Protein AF-A0A3A1XX43-F1 (afdb_monomer_lite)

Secondary structure (DSSP, 8-state):
-HHHHTT---------HHHHHHHHTTSS-EEE-TTTGGGGTT-SS-EEE-S-TT-HHHHHHHHTT--

pLDDT: mean 83.95, std 5.75, range [64.88, 92.38]

Radius of gyration: 11.61 Å; chains: 1; bounding box: 24×22×30 Å

Foldseek 3Di:
DLCVVVVHDDDDDDDDLVCCLVVQLVDQEAEEAPVSVVSNPPRPHHYDHDDDPPPSVRVNVVVVVVD

Structure (mmCIF, N/CA/C/O backbone):
data_AF-A0A3A1XX43-F1
#
_entry.id   AF-A0A3A1XX43-F1
#
loop_
_atom_site.group_PDB
_atom_site.id
_atom_site.type_symbol
_atom_site.label_atom_id
_atom_site.label_alt_id
_atom_site.label_comp_id
_atom_site.label_asym_id
_atom_site.label_entity_id
_atom_site.label_seq_id
_atom_site.pdbx_PDB_ins_code
_atom_site.Cartn_x
_atom_site.Cartn_y
_atom_site.Cartn_z
_atom_site.occupancy
_atom_site.B_iso_or_equiv
_atom_site.auth_seq_id
_atom_site.auth_comp_id
_atom_site.auth_asym_id
_atom_site.auth_atom_id
_atom_site.pdbx_PDB_model_num
ATOM 1 N N . ALA A 1 1 ? 11.579 -0.522 -12.409 1.00 64.88 1 ALA A N 1
ATOM 2 C CA . ALA A 1 1 ? 10.869 -0.234 -11.138 1.00 64.88 1 ALA A CA 1
ATOM 3 C C . ALA A 1 1 ? 9.518 -0.920 -11.238 1.00 64.88 1 ALA A C 1
ATOM 5 O O . ALA A 1 1 ? 8.969 -0.882 -12.328 1.00 64.88 1 ALA A O 1
ATOM 6 N N . ALA A 1 2 ? 9.012 -1.552 -10.171 1.00 72.81 2 ALA A N 1
ATOM 7 C CA . ALA A 1 2 ? 7.863 -2.473 -10.213 1.00 72.81 2 ALA A CA 1
ATOM 8 C C . ALA A 1 2 ? 6.704 -2.026 -11.129 1.00 72.81 2 ALA A C 1
ATOM 10 O O . ALA A 1 2 ? 6.289 -2.785 -11.997 1.00 72.81 2 ALA A O 1
ATOM 11 N N . ALA A 1 3 ? 6.258 -0.773 -11.006 1.00 75.50 3 ALA A N 1
ATOM 12 C CA . ALA A 1 3 ? 5.179 -0.216 -11.822 1.00 75.50 3 ALA A CA 1
ATOM 13 C C . ALA A 1 3 ? 5.530 -0.029 -13.312 1.00 75.50 3 ALA A C 1
ATOM 15 O O . ALA A 1 3 ? 4.708 -0.316 -14.174 1.00 75.50 3 ALA A O 1
ATOM 16 N N . ALA A 1 4 ? 6.762 0.384 -13.631 1.00 76.06 4 ALA A N 1
ATOM 17 C CA . ALA A 1 4 ? 7.216 0.539 -15.016 1.00 76.06 4 ALA A CA 1
ATOM 18 C C . ALA A 1 4 ? 7.291 -0.809 -15.748 1.00 76.06 4 ALA A C 1
ATOM 20 O O . ALA A 1 4 ? 6.971 -0.892 -16.930 1.00 76.06 4 ALA A O 1
ATOM 21 N N . ASP A 1 5 ? 7.674 -1.869 -15.035 1.00 73.44 5 ASP A N 1
ATOM 22 C CA . ASP A 1 5 ? 7.701 -3.231 -15.570 1.00 73.44 5 ASP A CA 1
ATOM 23 C C . ASP A 1 5 ? 6.282 -3.757 -15.870 1.00 73.44 5 ASP A C 1
ATOM 25 O O . ASP A 1 5 ? 6.115 -4.571 -16.774 1.00 73.44 5 ASP A O 1
ATOM 29 N N . LEU A 1 6 ? 5.269 -3.277 -15.137 1.00 76.38 6 LEU A N 1
ATOM 30 C CA . LEU A 1 6 ? 3.847 -3.560 -15.374 1.00 76.38 6 LEU A CA 1
ATOM 31 C C . LEU A 1 6 ? 3.209 -2.610 -16.406 1.00 76.38 6 LEU A C 1
ATOM 33 O O . LEU A 1 6 ? 2.040 -2.766 -16.745 1.00 76.38 6 LEU A O 1
ATOM 37 N N . GLY A 1 7 ? 3.954 -1.621 -16.915 1.00 79.25 7 GLY A N 1
ATOM 38 C CA . GLY A 1 7 ? 3.427 -0.601 -17.826 1.00 79.25 7 GLY A CA 1
ATOM 39 C C . GLY A 1 7 ? 2.429 0.366 -17.176 1.00 79.25 7 GLY A C 1
ATOM 40 O O . GLY A 1 7 ? 1.670 1.016 -17.892 1.00 79.25 7 GLY A O 1
ATOM 41 N N . LEU A 1 8 ? 2.418 0.460 -15.843 1.00 78.62 8 LEU A N 1
ATOM 42 C CA . LEU A 1 8 ? 1.539 1.349 -15.088 1.00 78.62 8 LEU A CA 1
ATOM 43 C C . LEU A 1 8 ? 2.147 2.756 -15.005 1.00 78.62 8 LEU A C 1
ATOM 45 O O . LEU A 1 8 ? 3.304 2.920 -14.606 1.00 78.62 8 LEU A O 1
ATOM 49 N N . ASP A 1 9 ? 1.351 3.771 -15.343 1.00 82.31 9 ASP A N 1
ATOM 50 C CA . ASP A 1 9 ? 1.705 5.176 -15.130 1.00 82.31 9 ASP A CA 1
ATOM 51 C C . ASP A 1 9 ? 1.347 5.571 -13.694 1.00 82.31 9 ASP A C 1
ATOM 53 O O . ASP A 1 9 ? 0.190 5.848 -13.377 1.00 82.31 9 ASP A O 1
ATOM 57 N N . VAL A 1 10 ? 2.334 5.510 -12.799 1.00 81.69 10 VAL A N 1
ATOM 58 C CA . VAL A 1 10 ? 2.139 5.779 -11.370 1.00 81.69 10 VAL A CA 1
ATOM 59 C C . VAL A 1 10 ? 2.979 6.959 -10.912 1.00 81.69 10 VAL A C 1
ATOM 61 O O . VAL A 1 10 ? 4.141 7.117 -11.291 1.00 81.69 10 VAL A O 1
ATOM 64 N N . THR A 1 11 ? 2.412 7.753 -10.008 1.00 83.06 11 THR A N 1
ATOM 65 C CA . THR A 1 11 ? 3.166 8.754 -9.252 1.00 83.06 11 THR A CA 1
ATOM 66 C C . THR A 1 11 ? 3.538 8.169 -7.898 1.00 83.06 11 THR A C 1
ATOM 68 O O . THR A 1 11 ? 2.671 7.855 -7.089 1.00 83.06 11 THR A O 1
ATOM 71 N N . VAL A 1 12 ? 4.837 8.014 -7.64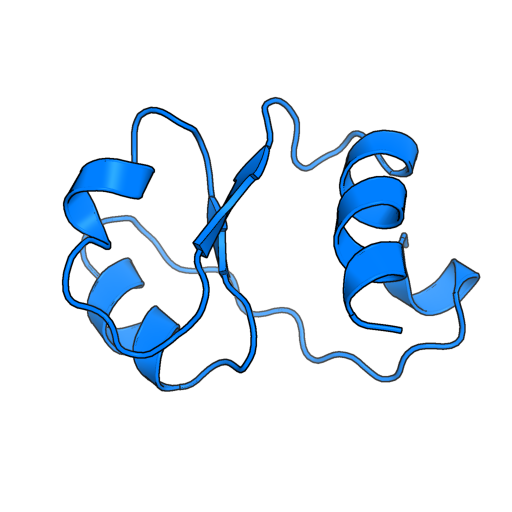1 1.00 84.12 12 VAL A N 1
ATOM 72 C CA . VAL A 1 12 ? 5.326 7.517 -6.350 1.00 84.12 12 VAL A CA 1
ATOM 73 C C . VAL A 1 12 ? 5.524 8.693 -5.402 1.00 84.12 12 VAL A C 1
ATOM 75 O O . VAL A 1 12 ? 6.360 9.562 -5.652 1.00 84.12 12 VAL A O 1
ATOM 78 N N . THR A 1 13 ? 4.791 8.687 -4.290 1.00 82.75 13 THR A N 1
ATOM 79 C CA . THR A 1 13 ? 4.933 9.675 -3.215 1.00 82.75 13 THR A CA 1
ATOM 80 C C . THR A 1 13 ? 5.451 8.992 -1.956 1.00 82.75 13 THR A C 1
ATOM 82 O O . THR A 1 13 ? 4.843 8.049 -1.459 1.00 82.75 13 THR A O 1
ATOM 85 N N . THR A 1 14 ? 6.562 9.481 -1.407 1.00 83.88 14 THR A N 1
ATOM 86 C CA . THR A 1 14 ? 7.092 9.019 -0.115 1.00 83.88 14 THR A CA 1
ATOM 87 C C . THR A 1 14 ? 6.722 10.005 0.986 1.00 83.88 14 THR A C 1
ATOM 89 O O . THR A 1 14 ? 6.912 11.209 0.816 1.00 83.88 14 THR A O 1
ATOM 92 N N . SER A 1 15 ? 6.236 9.512 2.124 1.00 79.88 15 SER A N 1
ATOM 93 C CA . SER A 1 15 ? 5.843 10.337 3.269 1.00 79.88 15 SER A CA 1
ATOM 94 C C . SER A 1 15 ? 6.339 9.708 4.570 1.00 79.88 15 SER A C 1
ATOM 96 O O . SER A 1 15 ? 6.413 8.485 4.678 1.00 79.88 15 SER A O 1
ATOM 98 N N . ASP A 1 16 ? 6.709 10.537 5.544 1.00 82.69 16 ASP A N 1
ATOM 99 C CA . ASP A 1 16 ? 7.051 10.087 6.893 1.00 82.69 16 ASP A CA 1
ATOM 100 C C . ASP A 1 16 ? 5.790 9.731 7.699 1.00 82.69 16 ASP A C 1
ATOM 102 O O . ASP A 1 16 ? 4.687 10.153 7.358 1.00 82.69 16 ASP A O 1
ATOM 106 N N . ALA A 1 17 ? 5.949 8.996 8.802 1.00 73.06 17 ALA A N 1
ATOM 107 C CA . ALA A 1 17 ? 4.828 8.516 9.614 1.00 73.06 17 ALA A CA 1
ATOM 108 C C . ALA A 1 17 ? 3.898 9.635 10.131 1.00 73.06 17 ALA A C 1
ATOM 110 O O . ALA A 1 17 ? 2.689 9.425 10.212 1.00 73.06 17 ALA A O 1
ATOM 111 N N . GLY A 1 18 ? 4.425 10.828 10.439 1.00 75.81 18 GLY A N 1
ATOM 112 C CA . GLY A 1 18 ? 3.619 11.949 10.936 1.00 75.81 18 GLY A CA 1
ATOM 113 C C . GLY A 1 18 ? 2.738 12.577 9.854 1.00 75.81 18 GLY A C 1
ATOM 114 O O . GLY A 1 18 ? 1.642 13.062 10.138 1.00 75.81 18 GLY A O 1
ATOM 115 N N . SER A 1 19 ? 3.196 12.519 8.606 1.00 79.25 19 SER A N 1
ATOM 116 C CA . SER A 1 19 ? 2.506 13.053 7.427 1.00 79.25 19 SER A CA 1
ATOM 117 C C . SER A 1 19 ? 1.705 11.984 6.668 1.00 79.25 19 SER A C 1
ATOM 119 O O . SER A 1 19 ? 0.830 12.316 5.862 1.00 79.25 19 SER A O 1
ATOM 121 N N . ALA A 1 20 ? 1.967 10.702 6.940 1.00 80.44 20 ALA A N 1
ATOM 122 C CA . ALA A 1 20 ? 1.480 9.565 6.166 1.00 80.44 20 ALA A CA 1
ATOM 123 C C . ALA A 1 20 ? -0.047 9.524 6.066 1.00 80.44 20 ALA A C 1
ATOM 125 O O . ALA A 1 20 ? -0.575 9.266 4.991 1.00 80.44 20 ALA A O 1
ATOM 126 N N . LYS A 1 21 ? -0.772 9.863 7.138 1.00 82.38 21 LYS A N 1
ATOM 127 C CA . LYS A 1 21 ? -2.244 9.881 7.127 1.00 82.38 21 LYS A CA 1
ATOM 128 C C . LYS A 1 21 ? -2.824 10.974 6.223 1.00 82.38 21 LYS A C 1
ATOM 130 O O . LYS A 1 21 ? -3.835 10.755 5.558 1.00 82.38 21 LYS A O 1
ATOM 135 N N . GLY A 1 22 ? -2.192 12.148 6.181 1.00 81.94 22 GLY A N 1
ATOM 136 C CA . GLY A 1 22 ? -2.602 13.244 5.298 1.00 81.94 22 GLY A CA 1
ATOM 137 C C . GLY A 1 22 ? -2.332 12.910 3.833 1.00 81.94 22 GLY A C 1
ATOM 138 O O . GLY A 1 22 ? -3.205 13.089 2.988 1.00 81.94 22 GLY A O 1
ATOM 139 N N . THR A 1 23 ? -1.155 12.345 3.564 1.00 82.19 23 THR A N 1
ATOM 140 C CA . THR A 1 23 ? -0.746 11.907 2.226 1.00 82.19 23 THR A CA 1
ATOM 141 C C . THR A 1 23 ? -1.572 10.718 1.736 1.00 82.19 23 THR A C 1
ATOM 143 O O . THR A 1 23 ? -1.952 10.692 0.570 1.00 82.19 23 THR A O 1
ATOM 146 N N . ALA A 1 24 ? -1.914 9.768 2.611 1.00 82.25 24 ALA A N 1
ATOM 147 C CA . ALA A 1 24 ? -2.693 8.577 2.273 1.00 82.25 24 ALA A CA 1
ATOM 148 C C . ALA A 1 24 ? -3.998 8.929 1.555 1.00 82.25 24 ALA A C 1
ATOM 150 O O . ALA A 1 24 ? -4.258 8.412 0.477 1.00 82.25 24 ALA A O 1
ATOM 151 N N . ASN A 1 25 ? -4.755 9.893 2.089 1.00 82.44 25 ASN A N 1
ATOM 152 C CA . ASN A 1 25 ? -6.037 10.315 1.516 1.00 82.44 25 ASN A CA 1
ATOM 153 C C . ASN A 1 25 ? -5.915 11.037 0.158 1.00 82.44 25 ASN A C 1
ATOM 155 O O . ASN A 1 25 ? -6.932 11.312 -0.472 1.00 82.44 25 ASN A O 1
ATOM 159 N N . MET A 1 26 ? -4.701 11.382 -0.281 1.00 83.88 26 MET A N 1
ATOM 160 C CA . MET A 1 26 ? -4.446 12.000 -1.589 1.00 83.88 26 MET A CA 1
ATOM 161 C C . MET A 1 26 ? -3.980 10.994 -2.647 1.00 83.88 26 MET A C 1
ATOM 163 O O . MET A 1 26 ? -3.758 11.390 -3.788 1.00 83.88 26 MET A O 1
ATOM 167 N N . ASN A 1 27 ? -3.785 9.729 -2.271 1.00 84.62 27 ASN A N 1
ATOM 168 C CA . ASN A 1 27 ? -3.328 8.672 -3.166 1.00 84.62 27 ASN A CA 1
ATOM 169 C C . ASN A 1 27 ? -4.417 7.606 -3.319 1.00 84.62 27 ASN A C 1
ATOM 171 O O . ASN A 1 27 ? -5.278 7.458 -2.450 1.00 84.62 27 ASN A O 1
ATOM 175 N N . ASP A 1 28 ? -4.345 6.847 -4.412 1.00 87.44 28 ASP A N 1
ATOM 176 C CA . ASP A 1 28 ? -5.283 5.757 -4.706 1.00 87.44 28 ASP A CA 1
ATOM 177 C C . ASP A 1 28 ? -4.927 4.455 -3.970 1.00 87.44 28 ASP A C 1
ATOM 179 O O . ASP A 1 28 ? -5.791 3.614 -3.734 1.00 87.44 28 ASP A O 1
ATOM 183 N N . LEU A 1 29 ? -3.658 4.298 -3.578 1.00 88.62 29 LEU A N 1
ATOM 184 C CA . LEU A 1 29 ? -3.132 3.146 -2.850 1.00 88.62 29 LEU A CA 1
ATOM 185 C C . LEU A 1 29 ? -1.981 3.581 -1.940 1.00 88.62 29 LEU A C 1
ATOM 187 O O . LEU A 1 29 ? -1.124 4.370 -2.346 1.00 88.62 29 LEU A O 1
ATOM 191 N N . VAL A 1 30 ? -1.930 3.029 -0.729 1.00 90.62 30 VAL A N 1
ATOM 192 C CA . VAL A 1 30 ? -0.795 3.199 0.184 1.00 90.62 30 VAL A CA 1
ATOM 193 C C . VAL A 1 30 ? -0.114 1.863 0.420 1.00 90.62 30 VAL A C 1
ATOM 195 O O . VAL A 1 30 ? -0.732 0.924 0.908 1.00 90.62 30 VAL A O 1
ATOM 198 N N . LEU A 1 31 ? 1.182 1.809 0.125 1.00 90.12 31 LEU A N 1
ATOM 199 C CA . LEU A 1 31 ? 2.063 0.711 0.510 1.00 90.12 31 LEU A CA 1
ATOM 200 C C . LEU A 1 31 ? 2.796 1.118 1.790 1.00 90.12 31 LEU A C 1
ATOM 202 O O . LEU A 1 31 ? 3.469 2.151 1.813 1.00 90.12 31 LEU A O 1
ATOM 206 N N . THR A 1 32 ? 2.664 0.336 2.857 1.00 90.81 32 THR A N 1
ATOM 207 C CA . THR A 1 32 ? 3.283 0.638 4.158 1.00 90.81 32 THR A CA 1
ATOM 208 C C . THR A 1 32 ? 3.812 -0.619 4.837 1.00 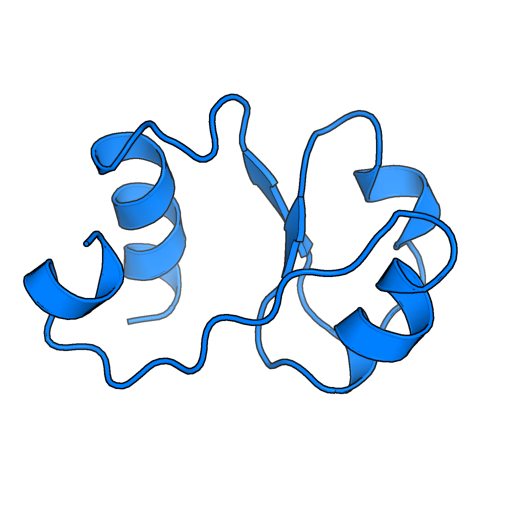90.81 32 THR A C 1
ATOM 210 O O . THR A 1 32 ? 3.569 -1.727 4.375 1.00 90.81 32 THR A O 1
ATOM 213 N N . SER A 1 33 ? 4.530 -0.469 5.949 1.00 90.56 33 SER A N 1
ATOM 214 C CA . SER A 1 33 ? 4.967 -1.615 6.744 1.00 90.56 33 SER A CA 1
ATOM 215 C C . SER A 1 33 ? 3.868 -2.062 7.721 1.00 90.56 33 SER A C 1
ATOM 217 O O . SER A 1 33 ? 3.065 -1.232 8.167 1.00 90.56 33 SER A O 1
ATOM 219 N N . PRO A 1 34 ? 3.835 -3.343 8.137 1.00 89.31 34 PRO A N 1
ATOM 220 C CA . PRO A 1 34 ? 2.837 -3.846 9.085 1.00 89.31 34 PRO A CA 1
ATOM 221 C C . PRO A 1 34 ? 2.764 -3.057 10.398 1.00 89.31 34 PRO A C 1
ATOM 223 O O . PRO A 1 34 ? 1.705 -2.959 11.010 1.00 89.31 34 PRO A O 1
ATOM 226 N N . GLN A 1 35 ? 3.881 -2.467 10.835 1.00 87.81 35 GLN A N 1
ATOM 227 C CA . GLN A 1 35 ? 3.948 -1.687 12.072 1.00 87.81 35 GLN A CA 1
ATOM 228 C C . GLN A 1 35 ? 3.287 -0.307 11.941 1.00 87.81 35 GLN A C 1
ATOM 230 O O . GLN A 1 35 ? 2.851 0.246 12.946 1.00 87.81 35 GLN A O 1
ATOM 235 N N . LEU A 1 36 ? 3.218 0.247 10.726 1.00 85.50 36 LEU A N 1
ATOM 236 C CA . LEU A 1 36 ? 2.616 1.555 10.445 1.00 85.50 36 LEU A CA 1
ATOM 237 C C . LEU A 1 36 ? 1.181 1.457 9.916 1.00 85.50 36 LEU A C 1
ATOM 239 O O . LEU A 1 36 ? 0.471 2.459 9.919 1.00 85.50 36 LEU A O 1
ATOM 243 N N . ALA A 1 37 ? 0.727 0.276 9.492 1.00 87.62 37 ALA A N 1
ATOM 244 C CA . ALA A 1 37 ? -0.650 0.073 9.045 1.00 87.62 37 ALA A CA 1
ATOM 245 C C . ALA A 1 37 ? -1.720 0.510 10.072 1.00 87.62 37 ALA A C 1
ATOM 247 O O . ALA A 1 37 ? -2.654 1.197 9.656 1.00 87.62 37 ALA A O 1
ATOM 248 N N . PRO A 1 38 ? -1.578 0.237 11.390 1.00 88.81 38 PRO A N 1
ATOM 249 C CA . PRO A 1 38 ? -2.554 0.679 12.390 1.00 88.81 38 PRO A CA 1
ATOM 250 C C . PRO A 1 38 ? -2.713 2.206 12.467 1.00 88.81 38 PRO A C 1
ATOM 252 O O . PRO A 1 38 ? -3.805 2.715 12.696 1.00 88.81 38 PRO A O 1
ATOM 255 N N . GLU A 1 39 ? -1.643 2.969 12.223 1.00 86.56 39 GLU A N 1
ATOM 256 C CA . GLU A 1 39 ? -1.678 4.442 12.254 1.00 86.56 39 GLU A CA 1
ATOM 257 C C . GLU A 1 39 ? -2.506 5.028 11.091 1.00 86.56 39 GLU A C 1
ATOM 259 O O . GLU A 1 39 ? -3.091 6.119 11.181 1.00 86.56 39 GLU A O 1
ATOM 264 N N . LEU A 1 40 ? -2.587 4.272 9.993 1.00 85.19 40 LEU A N 1
ATOM 265 C CA . LEU A 1 40 ? -3.335 4.616 8.788 1.00 85.19 40 LEU A CA 1
ATOM 266 C C . LEU A 1 40 ? -4.777 4.095 8.809 1.00 85.19 40 LEU A C 1
ATOM 268 O O . LEU A 1 40 ? -5.541 4.376 7.878 1.00 85.19 40 LEU A O 1
ATOM 272 N N . GLU A 1 41 ? -5.192 3.417 9.883 1.00 82.06 41 GLU A N 1
ATOM 273 C CA . GLU A 1 41 ? -6.588 3.039 10.078 1.00 82.06 41 GLU A CA 1
ATOM 274 C C . GLU A 1 41 ? -7.503 4.276 10.084 1.00 82.06 41 GLU A C 1
ATOM 276 O O . GLU A 1 41 ? -7.184 5.359 10.603 1.00 82.06 41 GLU A O 1
ATOM 281 N N . GLY A 1 42 ? -8.670 4.117 9.460 1.00 81.88 42 GLY A N 1
ATOM 282 C CA . GLY A 1 42 ? -9.653 5.185 9.291 1.00 81.88 42 GLY A CA 1
ATOM 283 C C . GLY A 1 42 ? -9.349 6.165 8.153 1.00 81.88 42 GLY A C 1
ATOM 284 O O . GLY A 1 42 ? -10.056 7.164 8.029 1.00 81.88 42 GLY A O 1
ATOM 285 N N . THR A 1 43 ? -8.327 5.913 7.329 1.00 85.88 43 THR A N 1
ATOM 286 C CA . THR A 1 43 ? -8.209 6.565 6.014 1.00 85.88 43 THR A CA 1
ATOM 287 C C . THR A 1 43 ? -9.206 5.950 5.029 1.00 85.88 43 THR A C 1
ATOM 289 O O . THR A 1 43 ? -9.648 4.814 5.202 1.00 85.88 43 THR A O 1
ATOM 292 N N . THR A 1 44 ? -9.610 6.712 4.013 1.00 84.25 44 THR A N 1
ATOM 293 C CA . THR A 1 44 ? -10.521 6.205 2.968 1.00 84.25 44 THR A CA 1
ATOM 294 C C . THR A 1 44 ? -9.792 5.437 1.869 1.00 84.25 44 THR A C 1
ATOM 296 O O . THR A 1 44 ? -10.434 4.808 1.032 1.00 84.25 44 THR A O 1
ATOM 299 N N . THR A 1 45 ? -8.464 5.509 1.862 1.00 88.00 45 THR A N 1
ATOM 300 C CA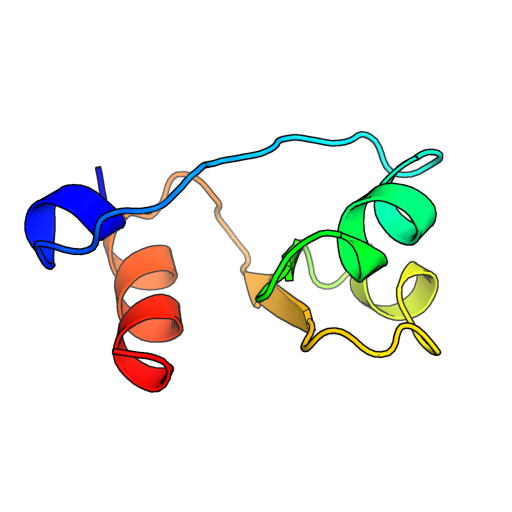 . THR A 1 45 ? -7.591 4.900 0.861 1.00 88.00 45 THR A CA 1
ATOM 301 C C . THR A 1 45 ? -7.217 3.478 1.278 1.00 88.00 45 THR A C 1
ATOM 303 O O . THR A 1 45 ? -6.930 3.254 2.455 1.00 88.00 45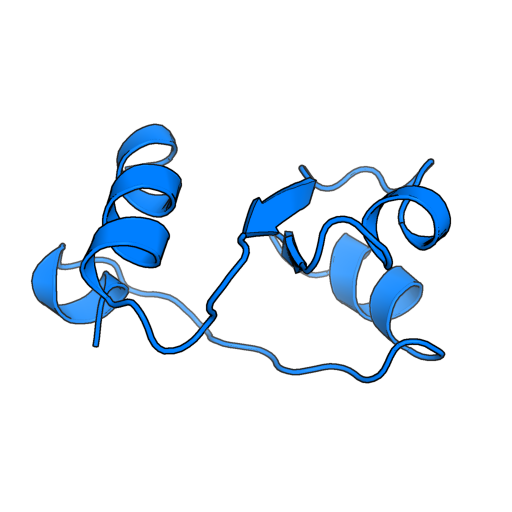 THR A O 1
ATOM 306 N N . PRO A 1 46 ? -7.189 2.505 0.351 1.00 88.44 46 PRO A N 1
ATOM 307 C CA . PRO A 1 46 ? -6.703 1.164 0.646 1.00 88.44 46 PRO A CA 1
ATOM 308 C C . PRO A 1 46 ? -5.230 1.186 1.079 1.00 88.44 46 PRO A C 1
ATOM 310 O O . PRO A 1 46 ? -4.384 1.829 0.452 1.00 88.44 46 PRO A O 1
ATOM 313 N N . VAL A 1 47 ? -4.939 0.464 2.161 1.00 90.31 47 VAL A N 1
ATOM 314 C CA . VAL A 1 47 ? -3.599 0.327 2.739 1.00 90.31 47 VAL A CA 1
ATOM 315 C C . VAL A 1 47 ? -3.176 -1.129 2.623 1.00 90.31 47 VAL A C 1
ATOM 317 O O . VAL A 1 47 ? -3.802 -2.006 3.214 1.00 90.31 47 VAL A O 1
ATOM 320 N N . GLU A 1 48 ? -2.096 -1.371 1.893 1.00 92.31 48 GLU A N 1
ATOM 321 C CA . GLU A 1 48 ? -1.480 -2.684 1.736 1.00 92.31 48 GLU A CA 1
ATOM 322 C C . GLU A 1 48 ? -0.152 -2.721 2.493 1.00 92.31 48 GLU A C 1
ATOM 324 O O . GLU A 1 48 ? 0.644 -1.774 2.465 1.00 92.31 48 GLU A O 1
ATOM 329 N N . THR A 1 49 ? 0.084 -3.824 3.198 1.00 92.38 49 THR A N 1
ATOM 330 C CA . THR A 1 49 ? 1.308 -4.019 3.974 1.00 92.38 49 THR A CA 1
ATOM 331 C C . THR A 1 49 ? 2.340 -4.799 3.184 1.00 92.38 49 THR A C 1
ATOM 333 O O . THR A 1 49 ? 2.027 -5.877 2.682 1.00 92.38 49 THR A O 1
ATOM 336 N N . ILE A 1 50 ? 3.571 -4.298 3.158 1.00 91.75 50 ILE A N 1
ATOM 337 C CA . ILE A 1 50 ? 4.735 -4.968 2.577 1.00 91.75 50 ILE A CA 1
ATOM 338 C C . ILE A 1 50 ? 5.898 -4.985 3.571 1.00 91.75 50 ILE A C 1
ATOM 340 O O . ILE A 1 50 ? 6.074 -4.057 4.366 1.00 91.75 50 ILE A O 1
ATOM 344 N N . GLU A 1 51 ? 6.685 -6.052 3.536 1.00 90.19 51 GLU A N 1
ATOM 345 C CA . GLU A 1 51 ? 7.838 -6.257 4.416 1.00 90.19 51 GLU A CA 1
ATOM 346 C C . GLU A 1 51 ? 9.087 -5.554 3.865 1.00 90.19 51 GLU A C 1
ATOM 348 O O . GLU A 1 51 ? 9.873 -4.987 4.632 1.00 90.19 51 GLU A O 1
ATOM 353 N N . ASN A 1 52 ? 9.272 -5.542 2.538 1.00 87.50 52 ASN A N 1
ATOM 354 C CA . ASN A 1 52 ? 10.442 -4.950 1.899 1.00 87.50 52 ASN A CA 1
ATOM 355 C C . ASN A 1 52 ? 10.092 -4.099 0.666 1.00 87.50 52 ASN A C 1
ATOM 357 O O . ASN A 1 52 ? 9.941 -4.583 -0.449 1.00 87.50 52 ASN A O 1
ATOM 361 N N . PHE A 1 53 ? 10.132 -2.776 0.835 1.00 85.62 53 PHE A N 1
ATOM 362 C CA . PHE A 1 53 ? 9.912 -1.789 -0.236 1.00 85.62 53 PHE A CA 1
ATOM 363 C C . PHE A 1 53 ? 10.889 -1.881 -1.421 1.00 85.62 53 PHE A C 1
ATOM 365 O O . PHE A 1 53 ? 10.622 -1.311 -2.479 1.00 85.62 53 PHE A O 1
ATOM 372 N N . MET A 1 54 ? 12.030 -2.554 -1.249 1.00 86.38 54 MET A N 1
ATOM 373 C CA . MET A 1 54 ? 13.022 -2.764 -2.308 1.00 86.38 54 MET A CA 1
ATOM 374 C C . MET A 1 54 ? 12.831 -4.097 -3.038 1.00 86.38 54 MET A C 1
ATOM 376 O O . MET A 1 54 ? 13.470 -4.310 -4.073 1.00 86.38 54 MET A O 1
ATOM 380 N N . ASP A 1 55 ? 11.985 -4.990 -2.519 1.00 88.56 55 ASP A N 1
ATOM 381 C CA . ASP A 1 55 ? 11.641 -6.231 -3.197 1.00 88.56 55 ASP A CA 1
ATOM 382 C C . ASP A 1 55 ? 10.624 -5.938 -4.304 1.00 88.56 55 ASP A C 1
ATOM 384 O O . ASP A 1 55 ? 9.429 -5.733 -4.091 1.00 88.56 55 ASP A O 1
ATOM 388 N N . VAL A 1 56 ? 11.140 -5.873 -5.529 1.00 86.50 56 VAL A N 1
ATOM 389 C CA . VAL A 1 56 ? 10.347 -5.560 -6.717 1.00 86.50 56 VAL A CA 1
ATOM 390 C C . VAL A 1 56 ? 9.268 -6.615 -6.963 1.00 86.50 56 VAL A C 1
ATOM 392 O O . VAL A 1 56 ? 8.212 -6.255 -7.477 1.00 86.50 56 VAL A O 1
ATOM 395 N N . GLU A 1 57 ? 9.503 -7.881 -6.612 1.00 88.12 57 GLU A N 1
ATOM 396 C CA . GLU A 1 57 ? 8.528 -8.963 -6.802 1.00 88.12 57 GLU A CA 1
ATOM 397 C C . GLU A 1 57 ? 7.374 -8.824 -5.800 1.00 88.12 57 GLU A C 1
ATOM 399 O O . GLU A 1 57 ? 6.211 -8.936 -6.188 1.00 88.12 57 GLU A O 1
ATOM 404 N N . GLU A 1 58 ? 7.680 -8.493 -4.540 1.00 88.25 58 GLU A N 1
ATOM 405 C CA . GLU A 1 58 ? 6.669 -8.220 -3.509 1.00 88.25 58 GLU A CA 1
ATOM 406 C C . GLU A 1 58 ? 5.791 -7.025 -3.903 1.00 88.25 58 GLU A C 1
ATOM 408 O O . GLU A 1 58 ? 4.561 -7.126 -3.937 1.00 88.25 58 GLU A O 1
ATOM 413 N N . VAL A 1 59 ? 6.422 -5.908 -4.282 1.00 88.38 59 VAL A N 1
ATOM 414 C CA . VAL A 1 59 ? 5.703 -4.700 -4.707 1.00 88.38 59 VAL A CA 1
ATOM 415 C C . VAL A 1 59 ? 4.863 -4.977 -5.957 1.00 88.38 59 VAL A C 1
ATOM 417 O O . VAL A 1 59 ? 3.713 -4.542 -6.021 1.00 88.38 59 VAL A O 1
ATOM 420 N N . LYS A 1 60 ? 5.385 -5.726 -6.939 1.00 87.19 60 LYS A N 1
ATOM 421 C CA . LYS A 1 60 ? 4.612 -6.129 -8.127 1.00 87.19 60 LYS A CA 1
ATOM 422 C C . LYS A 1 60 ? 3.391 -6.960 -7.757 1.00 87.19 60 LYS A C 1
ATOM 424 O O . LYS A 1 60 ? 2.306 -6.630 -8.217 1.00 87.19 60 LYS A O 1
ATOM 429 N N . G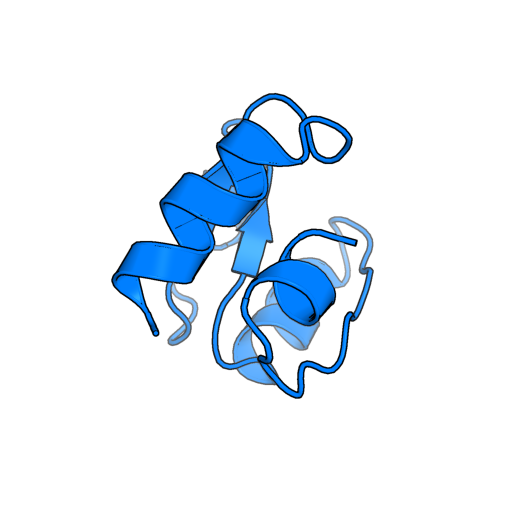LY A 1 61 ? 3.545 -7.979 -6.913 1.00 87.31 61 GLY A N 1
ATOM 430 C CA . GLY A 1 61 ? 2.438 -8.861 -6.535 1.00 87.31 61 GLY A CA 1
ATOM 431 C C . GLY A 1 61 ? 1.294 -8.137 -5.816 1.00 87.31 61 GLY A C 1
ATOM 432 O O . GLY A 1 61 ? 0.142 -8.572 -5.892 1.00 87.31 61 GLY A O 1
ATOM 433 N N . VAL A 1 62 ? 1.583 -7.019 -5.141 1.00 88.25 62 VAL A N 1
ATOM 434 C CA . VAL A 1 62 ? 0.543 -6.124 -4.614 1.00 88.25 62 VAL A CA 1
ATOM 435 C C . VAL A 1 62 ? -0.069 -5.289 -5.736 1.00 88.25 62 VAL A C 1
ATOM 437 O O . VAL A 1 62 ? -1.289 -5.287 -5.881 1.00 88.25 62 VAL A O 1
ATOM 440 N N . LEU A 1 63 ? 0.752 -4.624 -6.559 1.00 85.69 63 LEU A N 1
ATOM 441 C CA . LEU A 1 63 ? 0.276 -3.766 -7.653 1.00 85.69 63 LEU A CA 1
ATOM 442 C C . LEU A 1 63 ? -0.581 -4.520 -8.685 1.00 85.69 63 LEU A C 1
ATOM 444 O O . LEU A 1 63 ? -1.557 -3.960 -9.173 1.00 85.69 63 LEU A O 1
ATOM 448 N N . GLU A 1 64 ? -0.285 -5.789 -8.972 1.00 86.00 64 GLU A N 1
ATOM 449 C CA . GLU A 1 64 ? -1.066 -6.641 -9.885 1.00 86.00 64 GLU A CA 1
ATOM 450 C C . GLU A 1 64 ? -2.520 -6.850 -9.436 1.00 86.00 64 GLU A C 1
ATOM 452 O O . GLU A 1 64 ? -3.380 -7.142 -10.261 1.00 86.00 64 GLU A O 1
ATOM 457 N N . ARG A 1 65 ? -2.832 -6.676 -8.146 1.00 83.50 65 ARG A N 1
ATOM 458 C CA . ARG A 1 65 ? -4.218 -6.753 -7.646 1.00 83.50 65 ARG A CA 1
ATOM 459 C C . ARG A 1 65 ? -5.057 -5.535 -8.026 1.00 83.50 65 ARG A C 1
ATOM 461 O O . ARG A 1 65 ? -6.279 -5.584 -7.901 1.00 83.50 65 ARG A O 1
ATOM 468 N N . TYR A 1 66 ? -4.395 -4.462 -8.448 1.00 78.69 66 TYR A N 1
ATOM 469 C CA . TYR A 1 66 ? -4.983 -3.165 -8.773 1.00 78.69 66 TYR A CA 1
ATOM 470 C C . TYR A 1 66 ? -4.757 -2.767 -10.242 1.00 78.69 66 TYR A C 1
ATOM 472 O O . TYR A 1 66 ? -5.130 -1.657 -10.623 1.00 78.69 66 TYR A O 1
ATOM 480 N N . ALA A 1 67 ? -4.139 -3.647 -11.039 1.00 66.50 67 ALA A N 1
ATOM 481 C CA . ALA A 1 67 ? -3.887 -3.473 -12.469 1.00 66.50 67 ALA A CA 1
ATOM 482 C C . ALA A 1 67 ? -5.079 -3.911 -13.339 1.00 66.50 67 ALA A C 1
ATOM 484 O O . ALA A 1 67 ? -5.824 -4.832 -12.928 1.00 66.50 67 ALA A O 1
#

Sequence (67 aa)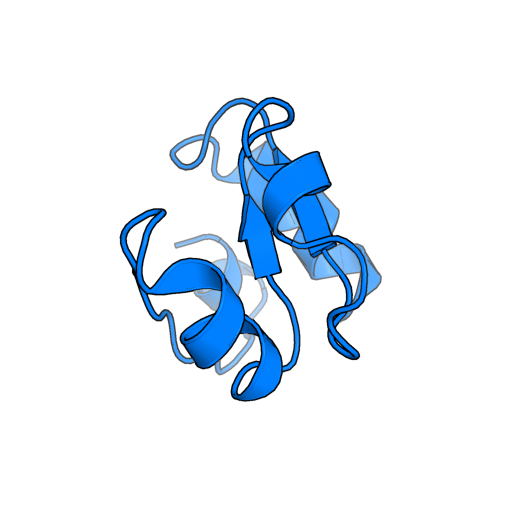:
AAAADLGLDVTVTTSDAGSAKGTANMNDLVLTSPQLAPELEGTTTPVETIENFMDVEEVKGVLERYA